Protein AF-A0A842A8U0-F1 (afdb_monomer)

Solvent-accessible surface area (backbone atoms only — not comparable to full-atom values): 8915 Å² total; per-residue (Å²): 132,86,80,82,51,69,47,75,44,81,40,54,53,87,40,50,75,42,86,50,99,62,30,36,36,32,46,46,34,82,83,20,96,57,40,74,26,30,35,75,45,48,46,92,62,44,46,81,38,81,70,51,85,84,78,48,46,29,35,39,37,67,47,54,52,94,80,37,65,49,59,36,38,25,53,43,98,86,63,83,46,78,74,45,76,52,73,40,47,45,66,60,48,43,59,39,43,44,75,55,33,75,56,55,66,51,55,53,48,53,55,49,53,54,50,48,53,54,49,51,58,58,60,69,72,68,68,77,80,76,76,74,97,73,91,80,80,83,89,77,92,86,83,88,83,134

Secondary structure (DSSP, 8-state):
-----EEEEEEEGGGEEEEETTEEEEEPPTTSTTTTEEEEEEGGGEEEEEEETTTEEEEEEEEETTT-EEEEEEE-TTSSSEEEEEEEEHHHHHHHHTTTSTHHHHHHHHHHHHHHHHHHHHHTT-------S-------------

pLDDT: mean 74.88, std 19.35, range [38.25, 96.94]

Mean predicted aligned error: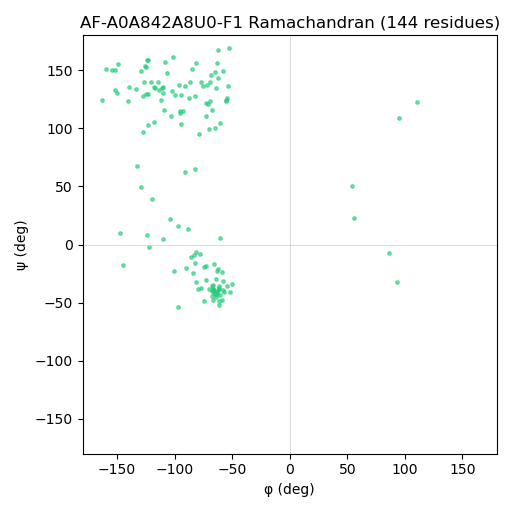 14.0 Å

Organism: NCBI:txid1552123

Nearest PDB structures (foldseek):
  8di0-assembly3_C  TM=2.912E-01  e=2.381E+00  Tannerella forsythia 92A2
  8di0-assembly1_A  TM=2.911E-01  e=3.565E+00  Tannerella forsythia 92A2
  5v26-assembly1_A  TM=3.206E-01  e=4.239E+00  Cupriavidus metallidurans CH34
  7n0v-assembly1_H  TM=2.285E-01  e=1.684E+00  Mus musculus
  8di0-assembly2_B  TM=2.814E-01  e=5.339E+00  Tannerella forsythia 92A2

Sequence (146 aa):
MAFTHWSKLYIPVSLIREERPNSYLIRMPSESYLSGYDFFHPVKLTRRIENFMGELRTIEIAYPDAEWEFKLYKYNAKRTKTVDIIRISSYTFLEEFENKTDLNYYAMKSKQEKIDRLREARNNHHTPQVLSPEANVRIKDDLIDD

Foldseek 3Di:
DDPFDKDKDKAFCVQFPDDDPFWTWGAFFCPFPSHQKTFIDTPVQWDWDCCLPNDTTIIMHMDTQPDDKTWIFHADPVRPDTPDIDIDHPVSSCVRHVVRDCVVVSVVVVVVVVVVVVVVVVVVVPDDPPDDPPPDDDDDDDDDDD

Radius of gyration: 28.3 Å; Cα contacts (8 Å, |Δi|>4): 194; chains: 1; bounding box: 74×45×86 Å

Structure (mmCIF, N/CA/C/O backbone):
data_AF-A0A842A8U0-F1
#
_entry.id   AF-A0A842A8U0-F1
#
loop_
_atom_site.group_PDB
_atom_site.id
_atom_site.type_symbol
_atom_site.label_atom_id
_atom_site.label_alt_id
_atom_site.label_comp_id
_atom_site.label_asym_id
_atom_site.label_entity_id
_atom_site.label_seq_id
_atom_site.pdbx_PDB_ins_code
_atom_site.Cartn_x
_atom_site.Cartn_y
_atom_site.Cartn_z
_atom_site.occupancy
_atom_site.B_iso_or_equiv
_atom_site.auth_seq_id
_atom_site.auth_comp_id
_atom_site.auth_asym_id
_atom_site.auth_atom_id
_atom_site.pdbx_PDB_model_num
ATOM 1 N N . MET A 1 1 ? -9.428 -1.002 -29.574 1.00 44.53 1 MET A N 1
ATOM 2 C CA . MET A 1 1 ? -9.074 -1.828 -28.400 1.00 44.53 1 MET A CA 1
ATOM 3 C C . MET A 1 1 ? -8.181 -0.978 -27.515 1.00 44.53 1 MET A C 1
ATOM 5 O O . MET A 1 1 ? -7.129 -0.569 -27.987 1.00 44.53 1 MET A O 1
ATOM 9 N N . ALA A 1 2 ? -8.629 -0.610 -26.315 1.00 50.59 2 ALA A N 1
ATOM 10 C CA . ALA A 1 2 ? -7.785 0.131 -25.382 1.00 50.59 2 ALA A CA 1
ATOM 11 C C . ALA A 1 2 ? -6.723 -0.830 -24.834 1.00 50.59 2 ALA A C 1
ATOM 13 O O . ALA A 1 2 ? -7.064 -1.883 -24.296 1.00 50.59 2 ALA A O 1
ATOM 14 N N . PHE A 1 3 ? -5.445 -0.509 -25.024 1.00 52.06 3 PHE A N 1
ATOM 15 C CA . PHE A 1 3 ? -4.362 -1.262 -24.404 1.00 52.06 3 PHE A CA 1
ATOM 16 C C . PHE A 1 3 ? -4.429 -1.026 -22.897 1.00 52.06 3 PHE A C 1
ATOM 18 O O . PHE A 1 3 ? -4.264 0.100 -22.435 1.00 52.06 3 PHE A O 1
ATOM 25 N N . THR A 1 4 ? -4.698 -2.078 -22.127 1.00 65.38 4 THR A N 1
ATOM 26 C CA . THR A 1 4 ? -4.622 -2.022 -20.668 1.00 65.38 4 THR A CA 1
ATOM 27 C C . THR A 1 4 ? -3.147 -1.915 -20.290 1.00 65.38 4 THR A C 1
ATOM 29 O O . THR A 1 4 ? -2.416 -2.907 -20.336 1.00 65.38 4 THR A O 1
ATOM 32 N N . HIS A 1 5 ? -2.676 -0.703 -19.991 1.00 80.56 5 HIS A N 1
ATOM 33 C CA . HIS A 1 5 ? -1.344 -0.528 -19.424 1.00 80.56 5 HIS A CA 1
ATOM 34 C C . HIS A 1 5 ? -1.358 -1.028 -17.976 1.00 80.56 5 HIS A C 1
ATOM 36 O O . HIS A 1 5 ? -2.338 -0.828 -17.256 1.00 80.56 5 HIS A O 1
ATOM 42 N N . TRP A 1 6 ? -0.311 -1.753 -17.594 1.00 83.50 6 TRP A N 1
ATOM 43 C CA . TRP A 1 6 ? -0.117 -2.248 -16.238 1.00 83.50 6 TRP A CA 1
ATOM 44 C C . TRP A 1 6 ? 1.035 -1.475 -15.612 1.00 83.50 6 TRP A C 1
ATOM 46 O O . TRP A 1 6 ? 2.178 -1.618 -16.058 1.00 83.50 6 TRP A O 1
ATOM 56 N N . SER A 1 7 ? 0.743 -0.713 -14.566 1.00 83.75 7 SER A N 1
ATOM 57 C CA . SER A 1 7 ? 1.748 -0.072 -13.732 1.00 83.75 7 SER A CA 1
ATOM 58 C C . SER A 1 7 ? 2.311 -1.031 -12.703 1.00 83.75 7 SER A C 1
ATOM 60 O O . SER A 1 7 ? 1.695 -2.024 -12.298 1.00 83.75 7 SER A O 1
ATOM 62 N N . LYS A 1 8 ? 3.525 -0.700 -12.271 1.00 85.38 8 LYS A N 1
ATOM 63 C CA . LYS A 1 8 ? 4.217 -1.362 -11.177 1.00 85.38 8 LYS A CA 1
ATOM 64 C C . LYS A 1 8 ? 4.510 -0.349 -10.100 1.00 85.38 8 LYS A C 1
ATOM 66 O O . LYS A 1 8 ? 4.942 0.753 -10.402 1.00 85.38 8 LYS A O 1
ATOM 71 N N . LEU A 1 9 ? 4.340 -0.782 -8.867 1.00 85.75 9 LEU A N 1
ATOM 72 C CA . LEU A 1 9 ? 4.662 -0.026 -7.680 1.00 85.75 9 LEU A CA 1
ATOM 73 C C . LEU A 1 9 ? 5.638 -0.838 -6.843 1.00 85.75 9 LEU A C 1
ATOM 75 O O . LEU A 1 9 ? 5.397 -2.012 -6.544 1.00 85.75 9 LEU A O 1
ATOM 79 N N . TYR A 1 10 ? 6.726 -0.194 -6.450 1.00 86.12 10 TYR A N 1
ATOM 80 C CA . TYR A 1 10 ? 7.701 -0.752 -5.527 1.00 86.12 10 TYR A CA 1
ATOM 81 C C . TYR A 1 10 ? 7.428 -0.185 -4.146 1.00 86.12 10 TYR A C 1
ATOM 83 O O . TYR A 1 10 ? 7.298 1.021 -3.989 1.00 86.12 10 TYR A O 1
ATOM 91 N N . ILE A 1 11 ? 7.322 -1.050 -3.144 1.00 87.31 11 ILE A N 1
ATOM 92 C CA . ILE A 1 11 ? 6.987 -0.651 -1.778 1.00 87.31 11 ILE A CA 1
ATOM 93 C C . ILE A 1 11 ? 8.068 -1.164 -0.840 1.00 87.31 11 ILE A C 1
ATOM 95 O O . ILE A 1 11 ? 8.366 -2.360 -0.872 1.00 87.31 11 ILE A O 1
ATOM 99 N N . PRO A 1 12 ? 8.647 -0.327 0.034 1.00 87.12 12 PRO A N 1
ATOM 100 C CA . PRO A 1 12 ? 9.623 -0.787 1.002 1.00 87.12 12 PRO A CA 1
ATOM 101 C C . PRO A 1 12 ? 8.920 -1.655 2.043 1.00 87.12 12 PRO A C 1
ATOM 103 O O . PRO A 1 12 ? 7.833 -1.321 2.519 1.00 87.12 12 PRO A O 1
ATOM 106 N N . VAL A 1 13 ? 9.559 -2.749 2.456 1.00 88.38 13 VAL A N 1
ATOM 107 C CA . VAL A 1 13 ? 9.001 -3.641 3.486 1.00 88.38 13 VAL A CA 1
ATOM 108 C C . VAL A 1 13 ? 8.751 -2.900 4.810 1.00 88.38 13 VAL A C 1
ATOM 110 O O . VAL A 1 13 ? 7.860 -3.284 5.557 1.00 88.38 13 VAL A O 1
ATOM 113 N N . SER A 1 14 ? 9.439 -1.783 5.075 1.00 87.56 14 SER A N 1
ATOM 114 C CA . SER A 1 14 ? 9.191 -0.924 6.245 1.00 87.56 14 SER A CA 1
ATOM 115 C C . SER A 1 14 ? 7.797 -0.279 6.277 1.00 87.56 14 SER A C 1
ATOM 117 O O . SER A 1 14 ? 7.318 0.078 7.355 1.00 87.56 14 SER A O 1
ATOM 119 N N . LEU A 1 15 ? 7.124 -0.143 5.129 1.00 91.44 15 LEU A N 1
ATOM 120 C CA . LEU A 1 15 ? 5.735 0.326 5.056 1.00 91.44 15 LEU A CA 1
ATOM 121 C C . LEU A 1 15 ? 4.718 -0.807 5.234 1.00 91.44 15 LEU A C 1
ATOM 123 O O . LEU A 1 15 ? 3.531 -0.535 5.435 1.00 91.44 15 LEU A O 1
ATOM 127 N N . ILE A 1 16 ? 5.155 -2.070 5.210 1.00 93.12 16 ILE A N 1
ATOM 128 C CA . ILE A 1 16 ? 4.298 -3.205 5.542 1.00 93.12 16 ILE A CA 1
ATOM 129 C C . ILE A 1 16 ? 4.073 -3.187 7.049 1.00 93.12 16 ILE A C 1
ATOM 131 O O . ILE A 1 16 ? 4.969 -3.407 7.859 1.00 93.12 16 ILE A O 1
ATOM 135 N N . ARG A 1 17 ? 2.837 -2.889 7.430 1.00 92.06 17 ARG A N 1
ATOM 136 C CA . ARG A 1 17 ? 2.423 -2.806 8.826 1.00 92.06 17 ARG A CA 1
ATOM 137 C C . ARG A 1 17 ? 2.165 -4.187 9.416 1.00 92.06 17 ARG A C 1
ATOM 139 O O . ARG A 1 17 ? 2.435 -4.395 10.593 1.00 92.06 17 ARG A O 1
ATOM 146 N N . GLU A 1 18 ? 1.590 -5.083 8.622 1.00 93.75 18 GLU A N 1
ATOM 147 C CA . GLU A 1 18 ? 1.231 -6.437 9.037 1.00 93.75 18 GLU A CA 1
ATOM 148 C C . GLU A 1 18 ? 1.306 -7.377 7.829 1.00 93.75 18 GLU A C 1
ATOM 150 O O . GLU A 1 18 ? 0.738 -7.093 6.769 1.00 93.75 18 GLU A O 1
ATOM 155 N N . GLU A 1 19 ? 1.985 -8.508 7.997 1.00 93.81 19 GLU A N 1
ATOM 156 C CA . GLU A 1 19 ? 1.951 -9.612 7.043 1.00 93.81 19 GLU A CA 1
ATOM 157 C C . GLU A 1 19 ? 0.898 -10.619 7.504 1.00 93.81 19 GLU A C 1
ATOM 159 O O . GLU A 1 19 ? 1.027 -11.232 8.563 1.00 93.81 19 GLU A O 1
ATOM 164 N N . ARG A 1 20 ? -0.167 -10.782 6.721 1.00 92.88 20 ARG A N 1
ATOM 165 C CA . ARG A 1 20 ? -1.201 -11.796 6.963 1.00 92.88 20 ARG A CA 1
ATOM 166 C C . ARG A 1 20 ? -0.985 -12.977 6.025 1.00 92.88 20 ARG A C 1
ATOM 168 O O . ARG A 1 20 ? -0.395 -12.788 4.962 1.00 92.88 20 ARG A O 1
ATOM 175 N N . PRO A 1 21 ? -1.558 -14.159 6.324 1.00 93.50 21 PRO A N 1
ATOM 176 C CA . PRO A 1 21 ? -1.371 -15.349 5.492 1.00 93.50 21 PRO A CA 1
ATOM 177 C C . PRO A 1 21 ? -1.637 -15.131 3.993 1.00 93.50 21 PRO A C 1
ATOM 179 O O . PRO A 1 21 ? -0.950 -15.706 3.160 1.00 93.50 21 PRO A O 1
ATOM 182 N N . ASN A 1 22 ? -2.601 -14.267 3.645 1.00 94.38 22 ASN A N 1
ATOM 183 C CA . ASN A 1 22 ? -3.025 -14.042 2.258 1.00 94.38 22 ASN A CA 1
ATOM 184 C C . ASN A 1 22 ? -2.895 -12.588 1.776 1.00 94.38 22 ASN A C 1
ATOM 186 O O . ASN A 1 22 ? -3.207 -12.301 0.617 1.00 94.38 22 ASN A O 1
ATOM 190 N N . SER A 1 23 ? -2.464 -11.656 2.627 1.00 95.00 23 SER A N 1
ATOM 191 C CA . SER A 1 23 ? -2.424 -10.229 2.283 1.00 95.00 23 SER A CA 1
ATOM 192 C C . SER A 1 23 ? -1.384 -9.457 3.084 1.00 95.00 23 SER A C 1
ATOM 194 O O . SER A 1 23 ? -1.181 -9.733 4.262 1.00 95.00 23 SER A O 1
ATOM 196 N N . TYR A 1 24 ? -0.836 -8.407 2.492 1.00 95.06 24 TYR A N 1
ATOM 197 C CA . TYR A 1 24 ? -0.123 -7.364 3.212 1.00 95.06 24 TYR A CA 1
ATOM 198 C C . TYR A 1 24 ? -1.086 -6.248 3.598 1.00 95.06 24 TYR A C 1
ATOM 200 O O . TYR A 1 24 ? -1.912 -5.832 2.785 1.00 95.06 24 TYR A O 1
ATOM 208 N N . LEU A 1 25 ? -0.969 -5.764 4.833 1.00 95.38 25 LEU A N 1
ATOM 209 C CA . LEU A 1 25 ? -1.515 -4.476 5.236 1.00 95.38 25 LEU A CA 1
ATOM 210 C C . LEU A 1 25 ? -0.397 -3.445 5.120 1.00 95.38 25 LEU A C 1
ATOM 212 O O . LEU A 1 25 ? 0.593 -3.508 5.852 1.00 95.38 25 LEU A O 1
ATOM 216 N N . ILE A 1 26 ? -0.551 -2.512 4.194 1.00 95.19 26 ILE A N 1
ATOM 217 C CA . ILE A 1 26 ? 0.491 -1.566 3.813 1.00 95.19 26 ILE A CA 1
ATOM 218 C C . ILE A 1 26 ? 0.047 -0.171 4.220 1.00 95.19 26 ILE A C 1
ATOM 220 O O . ILE A 1 26 ? -1.088 0.229 3.971 1.00 95.19 26 ILE A O 1
ATOM 224 N N . ARG A 1 27 ? 0.946 0.565 4.865 1.00 95.12 27 ARG A N 1
ATOM 225 C CA . ARG A 1 27 ? 0.697 1.921 5.345 1.00 95.12 27 ARG A CA 1
ATOM 226 C C . ARG A 1 27 ? 0.984 2.944 4.253 1.00 95.12 27 ARG A C 1
ATOM 228 O O . ARG A 1 27 ? 2.003 2.834 3.575 1.00 95.12 27 ARG A O 1
ATOM 235 N N . MET A 1 28 ? 0.146 3.973 4.153 1.00 94.31 28 MET A N 1
ATOM 236 C CA . MET A 1 28 ? 0.478 5.165 3.369 1.00 94.31 28 MET A CA 1
ATOM 237 C C . MET A 1 28 ? 1.684 5.912 3.978 1.00 94.31 28 MET A C 1
ATOM 239 O O . MET A 1 28 ? 1.850 5.896 5.204 1.00 94.31 28 MET A O 1
ATOM 243 N N . PRO A 1 29 ? 2.524 6.583 3.171 1.00 91.38 29 PRO A N 1
ATOM 244 C CA . PRO A 1 29 ? 3.670 7.337 3.679 1.00 91.38 29 PRO A CA 1
ATOM 245 C C . PRO A 1 29 ? 3.254 8.415 4.686 1.00 91.38 29 PRO A C 1
ATOM 247 O O . PRO A 1 29 ? 2.167 8.984 4.594 1.00 91.38 29 PRO A O 1
ATOM 250 N N . SER A 1 30 ? 4.118 8.723 5.655 1.00 89.31 30 SER A N 1
ATOM 251 C CA . SER A 1 30 ? 3.809 9.699 6.714 1.00 89.31 30 SER A CA 1
ATOM 252 C C . SER A 1 30 ? 3.596 11.118 6.195 1.00 89.31 30 SER A C 1
ATOM 254 O O . SER A 1 30 ? 2.832 11.867 6.797 1.00 89.31 30 SER A O 1
ATOM 256 N N . GLU A 1 31 ? 4.253 11.465 5.090 1.00 87.88 31 GLU A N 1
ATOM 257 C CA . GLU A 1 31 ? 4.163 12.769 4.422 1.00 87.88 31 GLU A CA 1
ATOM 258 C C . GLU A 1 31 ? 2.942 12.871 3.492 1.00 87.88 31 GLU A C 1
ATOM 260 O O . GLU A 1 31 ? 2.616 13.940 2.965 1.00 87.88 31 GLU A O 1
ATOM 265 N N . SER A 1 32 ? 2.247 11.753 3.262 1.00 91.25 32 SER A N 1
ATOM 266 C CA . SER A 1 32 ? 1.016 11.739 2.481 1.00 91.25 32 SER A CA 1
ATOM 267 C C . SER A 1 32 ? -0.113 12.453 3.223 1.00 91.25 32 SER A C 1
ATOM 269 O O . SER A 1 32 ? -0.243 12.324 4.441 1.00 91.25 32 SER A O 1
ATOM 271 N N . TYR A 1 33 ? -1.007 13.140 2.501 1.00 91.88 33 TYR A N 1
ATOM 272 C CA . TYR A 1 33 ? -2.253 13.621 3.120 1.00 91.88 33 TYR A CA 1
ATOM 273 C C . TYR A 1 33 ? -3.164 12.451 3.539 1.00 91.88 33 TYR A C 1
ATOM 275 O O . TYR A 1 33 ? -4.057 12.607 4.371 1.00 91.88 33 TYR A O 1
ATOM 283 N N . LEU A 1 34 ? -2.902 11.258 2.997 1.00 93.81 34 LEU A N 1
ATOM 284 C CA . LEU A 1 34 ? -3.508 9.982 3.364 1.00 93.81 34 LEU A CA 1
ATOM 285 C C . LEU A 1 34 ? -2.753 9.285 4.505 1.00 93.81 34 LEU A C 1
ATOM 287 O O . LEU A 1 34 ? -2.980 8.105 4.777 1.00 93.81 34 LEU A O 1
ATOM 291 N N . SER A 1 35 ? -1.861 9.991 5.202 1.00 92.88 35 SER A N 1
ATOM 292 C CA . SER A 1 35 ? -1.174 9.464 6.377 1.00 92.88 35 SER A CA 1
ATOM 293 C C . SER A 1 35 ? -2.172 8.940 7.417 1.00 92.88 35 SER A C 1
ATOM 295 O O . SER A 1 35 ? -3.220 9.527 7.707 1.00 92.88 35 SER A O 1
ATOM 297 N N . GLY A 1 36 ? -1.855 7.769 7.967 1.00 93.00 36 GLY A N 1
ATOM 298 C CA . GLY A 1 36 ? -2.720 7.047 8.900 1.00 93.00 36 GLY A CA 1
ATOM 299 C C . GLY A 1 36 ? -3.755 6.129 8.245 1.00 93.00 36 GLY A C 1
ATOM 300 O O . GLY A 1 36 ? -4.381 5.353 8.971 1.00 93.00 36 GLY A O 1
ATOM 301 N N . TYR A 1 37 ? -3.902 6.160 6.918 1.00 96.50 37 TYR A N 1
ATOM 302 C CA . TYR A 1 37 ? -4.604 5.115 6.180 1.00 96.50 37 TYR A CA 1
ATOM 303 C C . TYR A 1 37 ? -3.676 3.944 5.855 1.00 96.50 37 TYR A C 1
ATOM 305 O O . TYR A 1 37 ? -2.467 4.102 5.667 1.00 96.50 37 TYR A O 1
ATOM 313 N N . ASP A 1 38 ? -4.279 2.765 5.760 1.00 95.69 38 ASP A N 1
ATOM 314 C CA . ASP A 1 38 ? -3.641 1.544 5.297 1.00 95.69 38 ASP A CA 1
ATOM 315 C C . ASP A 1 38 ? -4.452 0.950 4.129 1.00 95.69 38 ASP A C 1
ATOM 317 O O . ASP A 1 38 ? -5.671 1.118 4.061 1.00 95.69 38 ASP A O 1
ATOM 321 N N . PHE A 1 39 ? -3.813 0.206 3.232 1.00 95.31 39 PHE A N 1
ATOM 322 C CA . PHE A 1 39 ? -4.496 -0.566 2.194 1.00 95.31 39 PHE A CA 1
ATOM 323 C C . PHE A 1 39 ? -4.071 -2.032 2.232 1.00 95.31 39 PHE A C 1
ATOM 325 O O . PHE A 1 39 ? -2.983 -2.380 2.696 1.00 95.31 39 PHE A O 1
ATOM 332 N N . PHE A 1 40 ? -4.961 -2.905 1.764 1.00 94.69 40 PHE A N 1
ATOM 333 C CA . PHE A 1 40 ? -4.676 -4.329 1.647 1.00 94.69 40 PHE A CA 1
ATOM 334 C C . PHE A 1 40 ? -4.234 -4.669 0.237 1.00 94.69 40 PHE A C 1
ATOM 336 O O . PHE A 1 40 ? -4.886 -4.260 -0.723 1.00 94.69 40 PHE A O 1
ATOM 343 N N . HIS A 1 41 ? -3.207 -5.509 0.127 1.00 93.62 41 HIS A N 1
ATOM 344 C CA . HIS A 1 41 ? -2.843 -6.118 -1.146 1.00 93.62 41 HIS A CA 1
ATOM 345 C C . HIS A 1 41 ? -2.582 -7.623 -1.008 1.00 93.62 41 HIS A C 1
ATOM 347 O O . HIS A 1 41 ? -1.900 -8.031 -0.065 1.00 93.62 41 HIS A O 1
ATOM 353 N N . PRO A 1 42 ? -3.114 -8.485 -1.894 1.00 93.81 42 PRO A N 1
ATOM 354 C CA . PRO A 1 42 ? -2.913 -9.928 -1.793 1.00 93.81 42 PRO A CA 1
ATOM 355 C C . PRO A 1 42 ? -1.447 -10.349 -1.958 1.00 93.81 42 PRO A C 1
ATOM 357 O O . PRO A 1 42 ? -0.789 -9.974 -2.929 1.00 93.81 42 PRO A O 1
ATOM 360 N N . VAL A 1 43 ? -0.966 -11.240 -1.082 1.00 92.69 43 VAL A N 1
ATOM 361 C CA . VAL A 1 43 ? 0.410 -11.783 -1.146 1.00 92.69 43 VAL A CA 1
ATOM 362 C C . VAL A 1 43 ? 0.664 -12.469 -2.491 1.00 92.69 43 VAL A C 1
ATOM 364 O O . VAL A 1 43 ? 1.712 -12.276 -3.095 1.00 92.69 43 VAL A O 1
ATOM 367 N N . LYS A 1 44 ? -0.331 -13.196 -3.016 1.00 90.50 44 LYS A N 1
ATOM 368 C CA . LYS A 1 44 ? -0.252 -13.886 -4.316 1.00 90.50 44 LYS A CA 1
ATOM 369 C C . LYS A 1 44 ? -0.053 -12.954 -5.521 1.00 90.50 44 LYS A C 1
ATOM 371 O O . LYS A 1 44 ? 0.366 -13.416 -6.574 1.00 90.50 44 LYS A O 1
ATOM 376 N N . LEU A 1 45 ? -0.398 -11.670 -5.384 1.00 89.88 45 LEU A N 1
ATOM 377 C CA . LEU A 1 45 ? -0.233 -10.638 -6.417 1.00 89.88 45 LEU A CA 1
ATOM 378 C C . LEU A 1 45 ? 0.962 -9.728 -6.115 1.00 89.88 45 LEU A C 1
ATOM 380 O O . LEU A 1 45 ? 1.007 -8.580 -6.553 1.00 89.88 45 LEU A O 1
ATOM 384 N N . THR A 1 46 ? 1.897 -10.226 -5.313 1.00 90.56 46 THR A N 1
ATOM 385 C CA . THR A 1 46 ? 3.072 -9.496 -4.866 1.00 90.56 46 THR A CA 1
ATOM 386 C C . THR A 1 46 ? 4.317 -10.303 -5.190 1.00 90.56 46 THR A C 1
ATOM 388 O O . THR A 1 46 ? 4.348 -11.516 -4.984 1.00 90.56 46 THR A O 1
ATOM 391 N N . ARG A 1 47 ? 5.376 -9.636 -5.639 1.00 89.25 47 ARG A N 1
ATOM 392 C CA . ARG A 1 47 ? 6.704 -10.244 -5.764 1.00 89.25 47 ARG A CA 1
ATOM 393 C C . ARG A 1 47 ? 7.639 -9.619 -4.739 1.00 89.25 47 ARG A C 1
ATOM 395 O O . ARG A 1 47 ? 7.800 -8.404 -4.727 1.00 89.25 47 ARG A O 1
ATOM 402 N N . ARG A 1 48 ? 8.273 -10.433 -3.891 1.00 85.50 48 ARG A N 1
ATOM 403 C CA . ARG A 1 48 ? 9.365 -9.953 -3.030 1.00 85.50 48 ARG A CA 1
ATOM 404 C C . ARG A 1 48 ? 10.623 -9.760 -3.863 1.00 85.50 48 ARG A C 1
ATOM 406 O O . ARG A 1 48 ? 10.956 -10.608 -4.689 1.00 85.50 48 ARG A O 1
ATOM 413 N N . ILE A 1 49 ? 11.308 -8.651 -3.632 1.00 81.25 49 ILE A N 1
ATOM 414 C CA . ILE A 1 49 ? 12.578 -8.326 -4.266 1.00 81.25 49 ILE A CA 1
ATOM 415 C C . ILE A 1 49 ? 13.577 -8.104 -3.133 1.00 81.25 49 ILE A C 1
ATOM 417 O O . ILE A 1 49 ? 13.551 -7.091 -2.438 1.00 81.25 49 ILE A O 1
ATOM 421 N N . GLU A 1 50 ? 14.422 -9.109 -2.909 1.00 68.50 50 GLU A N 1
ATOM 422 C CA . GLU A 1 50 ? 15.365 -9.128 -1.782 1.00 68.50 50 GLU A CA 1
ATOM 423 C C . GLU A 1 50 ? 16.648 -8.340 -2.064 1.00 68.50 50 GLU A C 1
ATOM 425 O O . GLU A 1 50 ? 17.340 -7.956 -1.130 1.00 68.50 50 GLU A O 1
ATOM 430 N N . ASN A 1 51 ? 16.921 -8.030 -3.334 1.00 62.78 51 ASN A N 1
ATOM 431 C CA . ASN A 1 51 ? 18.145 -7.365 -3.780 1.00 62.78 51 ASN A CA 1
ATOM 432 C C . ASN A 1 51 ? 17.844 -6.147 -4.661 1.00 62.78 51 ASN A C 1
ATOM 434 O O . ASN A 1 51 ? 18.399 -6.009 -5.754 1.00 62.78 51 ASN A O 1
ATOM 438 N N . PHE A 1 52 ? 16.954 -5.255 -4.218 1.00 56.41 52 PHE A N 1
ATOM 439 C CA . PHE A 1 52 ? 16.854 -3.950 -4.864 1.00 56.41 52 PHE A CA 1
ATOM 440 C C . PHE A 1 52 ? 17.993 -3.057 -4.350 1.00 56.41 52 PHE A C 1
ATOM 442 O O . PHE A 1 52 ? 17.904 -2.461 -3.283 1.00 56.41 52 PHE A O 1
ATOM 449 N N . MET A 1 53 ? 19.097 -3.028 -5.105 1.00 54.72 53 MET A N 1
ATOM 450 C CA . MET A 1 53 ? 20.251 -2.142 -4.886 1.00 54.72 53 MET A CA 1
ATOM 451 C C . MET A 1 53 ? 20.864 -2.196 -3.472 1.00 54.72 53 MET A C 1
ATOM 453 O O . MET A 1 53 ? 21.110 -1.171 -2.846 1.00 54.72 53 MET A O 1
ATOM 457 N N . GLY A 1 54 ? 21.152 -3.409 -2.990 1.00 50.81 54 GLY A N 1
ATOM 458 C CA . GLY A 1 54 ? 22.099 -3.656 -1.895 1.00 50.81 54 GLY A CA 1
ATOM 459 C C . GLY A 1 54 ? 21.518 -3.734 -0.483 1.00 50.81 54 GLY A C 1
ATOM 460 O O . GLY A 1 54 ? 22.047 -4.505 0.308 1.00 50.81 54 GLY A O 1
ATOM 461 N N . GLU A 1 55 ? 20.444 -3.006 -0.154 1.00 54.69 55 GLU A N 1
ATOM 462 C CA . GLU A 1 55 ? 20.017 -2.893 1.261 1.00 54.69 55 GLU A CA 1
ATOM 463 C C . GLU A 1 55 ? 18.496 -2.818 1.496 1.00 54.69 55 GLU A C 1
ATOM 465 O O . GLU A 1 55 ? 18.024 -3.098 2.600 1.00 54.69 55 GLU A O 1
ATOM 470 N N . LEU A 1 56 ? 17.689 -2.494 0.479 1.00 62.22 56 LEU A N 1
ATOM 471 C CA . LEU A 1 56 ? 16.251 -2.273 0.650 1.00 62.22 56 LEU A CA 1
ATOM 472 C C . LEU A 1 56 ? 15.434 -3.470 0.161 1.00 62.22 56 LEU A C 1
ATOM 474 O O . LEU A 1 56 ? 15.298 -3.723 -1.036 1.00 62.22 56 LEU A O 1
ATOM 478 N N . ARG A 1 57 ? 14.825 -4.186 1.112 1.00 77.06 57 ARG A N 1
ATOM 479 C CA . ARG A 1 57 ? 13.797 -5.187 0.811 1.00 77.06 57 ARG A CA 1
ATOM 480 C C . ARG A 1 57 ? 12.539 -4.465 0.348 1.00 77.06 57 ARG A C 1
ATOM 482 O O . ARG A 1 57 ? 11.964 -3.676 1.105 1.00 77.06 57 ARG A O 1
ATOM 489 N N . THR A 1 58 ? 12.097 -4.761 -0.868 1.00 85.62 58 THR A N 1
ATOM 490 C CA . THR A 1 58 ? 10.864 -4.205 -1.429 1.00 85.62 58 THR A CA 1
ATOM 491 C C . THR A 1 58 ? 9.898 -5.305 -1.843 1.00 85.62 58 THR A C 1
ATOM 493 O O . THR A 1 58 ? 10.267 -6.466 -2.057 1.00 85.62 58 THR A O 1
ATOM 496 N N . ILE A 1 59 ? 8.627 -4.935 -1.937 1.00 88.25 59 ILE A N 1
ATOM 497 C CA . ILE A 1 59 ? 7.610 -5.712 -2.623 1.00 88.25 59 ILE A CA 1
ATOM 498 C C . ILE A 1 59 ? 7.183 -4.975 -3.895 1.00 88.25 59 ILE A C 1
ATOM 500 O O . ILE A 1 59 ? 6.971 -3.767 -3.873 1.00 88.25 59 ILE A O 1
ATOM 504 N N . GLU A 1 60 ? 7.081 -5.698 -5.006 1.00 89.12 60 GLU A N 1
ATOM 505 C CA . GLU A 1 60 ? 6.516 -5.207 -6.265 1.00 89.12 60 GLU A CA 1
ATOM 506 C C . GLU A 1 60 ? 5.037 -5.598 -6.329 1.00 89.12 60 GLU A C 1
ATOM 508 O O . GLU A 1 60 ? 4.687 -6.771 -6.152 1.00 89.12 60 GLU A O 1
ATOM 513 N N . ILE A 1 61 ? 4.188 -4.613 -6.612 1.00 89.69 61 ILE A N 1
ATOM 514 C CA . ILE A 1 61 ? 2.762 -4.767 -6.894 1.00 89.69 61 ILE A CA 1
ATOM 515 C C . ILE A 1 61 ? 2.511 -4.308 -8.327 1.00 89.69 61 ILE A C 1
ATOM 517 O O . ILE A 1 61 ? 2.997 -3.254 -8.721 1.00 89.69 61 ILE A O 1
ATOM 521 N N . ALA A 1 62 ? 1.736 -5.074 -9.095 1.00 87.19 62 ALA A N 1
ATOM 522 C CA . ALA A 1 6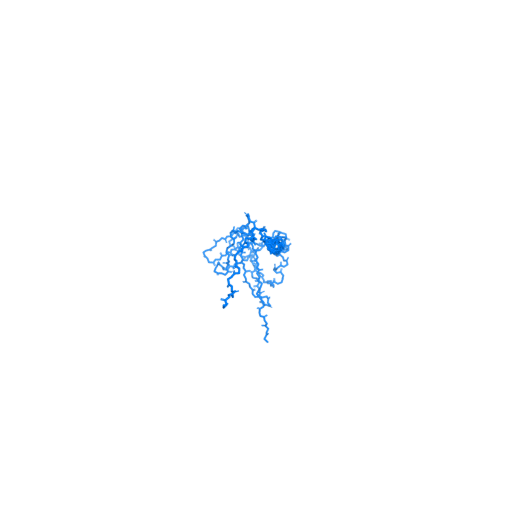2 ? 1.285 -4.676 -10.425 1.00 87.19 62 ALA A CA 1
ATOM 523 C C . ALA A 1 62 ? -0.238 -4.503 -10.451 1.00 87.19 62 ALA A C 1
ATOM 525 O O . ALA A 1 62 ? -0.960 -5.307 -9.854 1.00 87.19 62 ALA A O 1
ATOM 526 N N . TYR A 1 63 ? -0.719 -3.474 -11.145 1.00 86.25 63 TYR A N 1
ATOM 527 C CA . TYR A 1 63 ? -2.145 -3.164 -11.279 1.00 86.25 63 TYR A CA 1
ATOM 528 C C . TYR A 1 63 ? -2.437 -2.495 -12.634 1.00 86.25 63 TYR A C 1
ATOM 530 O O . TYR A 1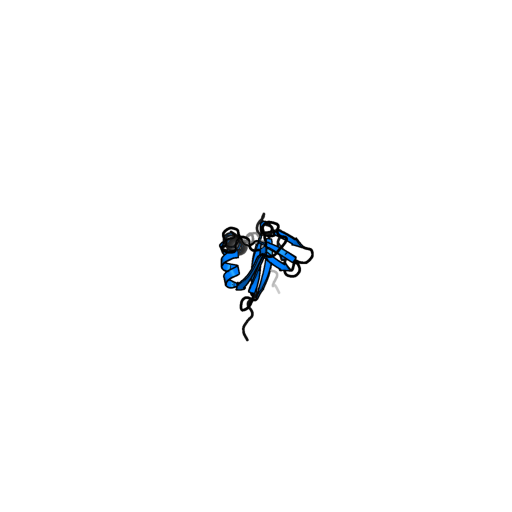 63 ? -1.529 -1.927 -13.238 1.00 86.25 63 TYR A O 1
ATOM 538 N N . PRO A 1 64 ? -3.675 -2.584 -13.148 1.00 86.12 64 PRO A N 1
ATOM 539 C CA . PRO A 1 64 ? -4.060 -1.933 -14.398 1.00 86.12 64 PRO A CA 1
ATOM 540 C C . PRO A 1 64 ? -4.282 -0.424 -14.204 1.00 86.12 64 PRO A C 1
ATOM 542 O O . PRO A 1 64 ? -4.892 -0.007 -13.227 1.00 86.12 64 PRO A O 1
ATOM 545 N N . ASP A 1 65 ? -3.846 0.404 -15.148 1.00 77.94 65 ASP A N 1
ATOM 546 C CA . ASP A 1 65 ? -3.808 1.861 -14.948 1.00 77.94 65 ASP A CA 1
ATOM 547 C C . ASP A 1 65 ? -5.173 2.534 -15.017 1.00 77.94 65 ASP A C 1
ATOM 549 O O . ASP A 1 65 ? -5.510 3.346 -14.157 1.00 77.94 65 ASP A O 1
ATOM 553 N N . ALA A 1 66 ? -5.943 2.212 -16.058 1.00 70.38 66 ALA A N 1
ATOM 554 C CA . ALA A 1 66 ? -7.030 3.071 -16.521 1.00 70.38 66 ALA A CA 1
ATOM 555 C C . ALA A 1 66 ? -8.269 3.087 -15.607 1.00 70.38 66 ALA A C 1
ATOM 557 O O . ALA A 1 66 ? -9.079 4.001 -15.717 1.00 70.38 66 ALA A O 1
ATOM 558 N N . GLU A 1 67 ? -8.433 2.099 -14.721 1.00 74.81 67 GLU A N 1
ATOM 559 C CA . GLU A 1 67 ? -9.678 1.910 -13.952 1.00 74.81 67 GLU A CA 1
ATOM 560 C C . GLU A 1 67 ? -9.455 1.338 -12.544 1.00 74.81 67 GLU A C 1
ATOM 562 O O . GLU A 1 67 ? -10.400 0.924 -11.870 1.00 74.81 67 GLU A O 1
ATOM 567 N N . TRP A 1 68 ? -8.207 1.266 -12.079 1.00 87.25 68 TRP A N 1
ATOM 568 C CA . TRP A 1 68 ? -7.938 0.697 -10.765 1.00 87.25 68 TRP A CA 1
ATOM 569 C C . TRP A 1 68 ? -8.168 1.713 -9.649 1.00 87.25 68 TRP A C 1
ATOM 571 O O . TRP A 1 68 ? -7.600 2.806 -9.646 1.00 87.25 68 TRP A O 1
ATOM 581 N N . GLU A 1 69 ? -8.964 1.312 -8.661 1.00 91.88 69 GLU A N 1
ATOM 582 C CA . GLU A 1 69 ? -9.173 2.064 -7.430 1.00 91.88 69 GLU A CA 1
ATOM 583 C C . GLU A 1 69 ? -8.531 1.344 -6.248 1.00 91.88 69 GLU A C 1
ATOM 585 O O . GLU A 1 69 ? -8.782 0.164 -5.983 1.00 91.88 69 GLU A O 1
ATOM 590 N N . PHE A 1 70 ? -7.758 2.089 -5.467 1.00 91.94 70 PHE A N 1
ATOM 591 C CA . PHE A 1 70 ? -7.249 1.608 -4.196 1.00 91.94 70 PHE A CA 1
ATOM 592 C C . PHE A 1 70 ? -8.260 1.900 -3.096 1.00 91.94 70 PHE A C 1
ATOM 594 O O . PHE A 1 70 ? -8.679 3.038 -2.887 1.00 91.94 70 PHE A O 1
ATOM 601 N N . LYS A 1 71 ? -8.640 0.853 -2.362 1.00 96.50 71 LYS A N 1
ATOM 602 C CA . LYS A 1 71 ? -9.492 0.968 -1.180 1.00 96.50 71 LYS A CA 1
ATOM 603 C C . LYS A 1 71 ? -8.627 1.095 0.069 1.00 96.50 71 LYS A C 1
ATOM 605 O O . LYS A 1 71 ? -7.912 0.157 0.430 1.00 96.50 71 LYS A O 1
ATOM 610 N N . LEU A 1 72 ? -8.722 2.244 0.725 1.00 96.69 72 LEU A N 1
ATOM 611 C CA . LEU A 1 72 ? -7.948 2.594 1.909 1.00 96.69 72 LEU A CA 1
ATOM 612 C C . LEU A 1 72 ? -8.835 2.543 3.152 1.00 96.69 72 LEU A C 1
ATOM 614 O O . LEU A 1 72 ? -10.025 2.851 3.106 1.00 96.69 72 LEU A O 1
ATOM 618 N N . TYR A 1 73 ? -8.232 2.170 4.272 1.00 96.44 73 TYR A N 1
ATOM 619 C CA . TYR A 1 73 ? -8.889 1.964 5.553 1.00 96.44 73 TYR A CA 1
ATOM 620 C C . TYR A 1 73 ? -8.171 2.775 6.622 1.00 96.44 73 TYR A C 1
ATOM 622 O O . TYR A 1 73 ? -6.961 2.639 6.810 1.00 96.44 73 TYR A O 1
ATOM 630 N N . LYS A 1 74 ? -8.924 3.575 7.372 1.00 95.50 74 LYS A N 1
ATOM 631 C CA . LYS A 1 74 ? -8.444 4.201 8.601 1.00 95.50 74 LYS A CA 1
ATOM 632 C C . LYS A 1 74 ? -9.004 3.434 9.778 1.00 95.50 74 LYS A C 1
ATOM 634 O O . LYS A 1 74 ? -10.201 3.159 9.840 1.00 95.50 74 LYS A O 1
ATOM 639 N N . TYR A 1 75 ? -8.150 3.104 10.733 1.00 92.12 75 TYR A N 1
ATOM 640 C CA . TYR A 1 75 ? -8.559 2.423 11.956 1.00 92.12 75 TYR A CA 1
ATOM 641 C C . TYR A 1 75 ? -8.495 3.368 13.154 1.00 92.12 75 TYR A C 1
ATOM 643 O O . TYR A 1 75 ? -7.767 4.360 13.142 1.00 92.12 75 TYR A O 1
ATOM 651 N N . ASN A 1 76 ? -9.252 3.055 14.205 1.00 90.94 76 ASN A N 1
ATOM 652 C CA . ASN A 1 76 ? -9.100 3.735 15.490 1.00 90.94 76 ASN A CA 1
ATOM 653 C C . ASN A 1 76 ? -7.691 3.502 16.074 1.00 90.94 76 ASN A C 1
ATOM 655 O O . ASN A 1 76 ? -6.958 2.614 15.641 1.00 90.94 76 ASN A O 1
ATOM 659 N N . ALA A 1 77 ? -7.322 4.260 17.111 1.00 86.25 77 ALA A N 1
ATOM 660 C CA . ALA A 1 77 ? -6.002 4.146 17.744 1.00 86.25 77 ALA A CA 1
ATOM 661 C C . ALA A 1 77 ? -5.664 2.708 18.198 1.00 86.25 77 ALA A C 1
ATOM 663 O O . ALA A 1 77 ? -4.524 2.270 18.072 1.00 86.25 77 ALA A O 1
ATOM 664 N N . LYS A 1 78 ? -6.672 1.954 18.666 1.00 87.94 78 LYS A N 1
ATOM 665 C CA . LYS A 1 78 ? -6.543 0.546 19.091 1.00 87.94 78 LYS A CA 1
ATOM 666 C C . LYS A 1 78 ? -6.562 -0.467 17.936 1.00 87.94 78 LYS A C 1
ATOM 668 O O . LYS A 1 78 ? -6.373 -1.652 18.174 1.00 87.94 78 LYS A O 1
ATOM 673 N N . ARG A 1 79 ? -6.813 -0.019 16.705 1.00 79.94 79 ARG A N 1
ATOM 674 C CA . ARG A 1 79 ? -6.910 -0.813 15.468 1.00 79.94 79 ARG A CA 1
ATOM 675 C C . ARG A 1 79 ? -7.927 -1.955 15.471 1.00 79.94 79 ARG A C 1
ATOM 677 O O . ARG A 1 79 ? -7.829 -2.880 14.675 1.00 79.94 79 ARG A O 1
ATOM 684 N N . THR A 1 80 ? -8.932 -1.877 16.331 1.00 85.06 80 THR A N 1
ATOM 685 C CA . THR A 1 80 ? -9.986 -2.895 16.434 1.00 85.06 80 THR A CA 1
ATOM 686 C C . THR A 1 80 ? -11.171 -2.615 15.521 1.00 85.06 80 THR A C 1
ATOM 688 O O . THR A 1 80 ? -11.945 -3.519 15.222 1.00 85.06 80 THR A O 1
ATOM 691 N N . LYS A 1 81 ? -11.337 -1.362 15.084 1.00 85.31 81 LYS A N 1
ATOM 692 C CA . LYS A 1 81 ? -12.468 -0.937 14.260 1.00 85.31 81 LYS A CA 1
ATOM 693 C C . LYS A 1 81 ? -12.005 0.022 13.174 1.00 85.31 81 LYS A C 1
ATOM 695 O O . LYS A 1 81 ? -11.243 0.953 13.446 1.00 85.31 81 LYS A O 1
ATOM 700 N N . THR A 1 82 ? -12.501 -0.196 11.963 1.00 92.25 82 THR A N 1
ATOM 701 C CA . THR A 1 82 ? -12.386 0.757 10.861 1.00 92.25 82 THR A CA 1
ATOM 702 C C . THR A 1 82 ? -13.256 1.976 11.159 1.00 92.25 82 THR A C 1
ATOM 704 O O . THR A 1 82 ? -14.449 1.838 11.427 1.00 92.25 82 THR A O 1
ATOM 707 N N . VAL A 1 83 ? -12.642 3.155 11.165 1.00 94.94 83 VAL A N 1
ATOM 708 C CA . VAL A 1 83 ? -13.307 4.443 11.412 1.00 94.94 83 VAL A CA 1
ATOM 709 C C . VAL A 1 83 ? -13.592 5.204 10.126 1.00 94.94 83 VAL A C 1
ATOM 711 O O . VAL A 1 83 ? -14.494 6.029 10.129 1.00 94.94 83 VAL A O 1
ATOM 714 N N . ASP A 1 84 ? -12.856 4.917 9.050 1.00 96.12 84 ASP A N 1
ATOM 715 C CA . ASP A 1 84 ? -13.088 5.513 7.736 1.00 96.12 84 ASP A CA 1
ATOM 716 C C . ASP A 1 84 ? -12.640 4.571 6.611 1.00 96.12 84 ASP A C 1
ATOM 718 O O . ASP A 1 84 ? -11.723 3.759 6.796 1.00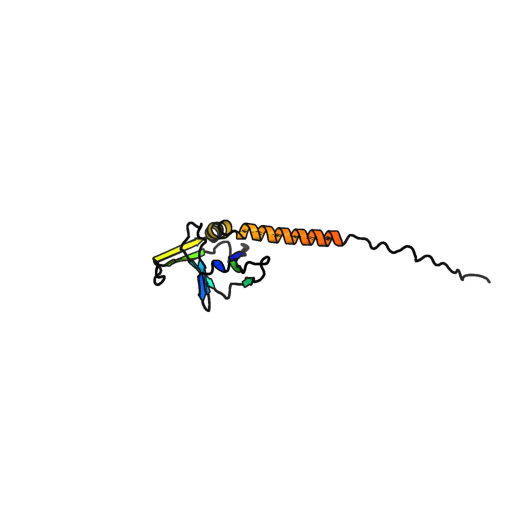 96.12 84 ASP A O 1
ATOM 722 N N . ILE A 1 85 ? -13.296 4.671 5.457 1.00 96.81 85 ILE A N 1
ATOM 723 C CA . ILE A 1 85 ? -12.979 3.926 4.239 1.00 96.81 85 ILE A CA 1
ATOM 724 C C . ILE A 1 85 ? -13.149 4.856 3.049 1.00 96.81 85 ILE A C 1
ATOM 726 O O . ILE A 1 85 ? -14.249 5.335 2.784 1.00 96.81 85 ILE A O 1
ATOM 730 N N . ILE A 1 86 ? -12.087 5.003 2.266 1.00 96.94 86 ILE A N 1
ATOM 731 C CA . ILE A 1 86 ? -12.112 5.784 1.031 1.00 96.94 86 ILE A CA 1
ATOM 732 C C . ILE A 1 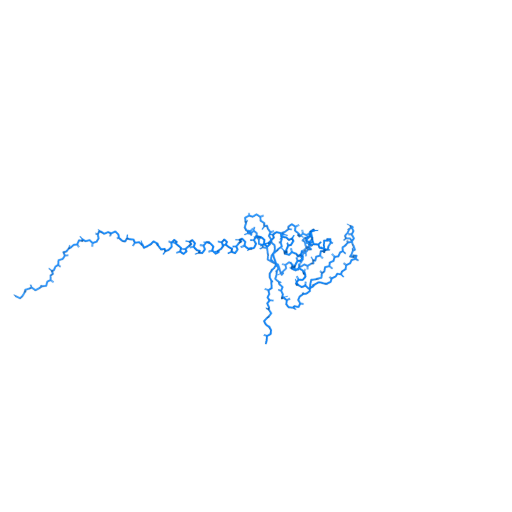86 ? -11.654 4.930 -0.148 1.00 96.94 86 ILE A C 1
ATOM 734 O O . ILE A 1 86 ? -10.975 3.911 0.019 1.00 96.94 86 ILE A O 1
ATOM 738 N N . ARG A 1 87 ? -12.030 5.356 -1.351 1.00 95.94 87 ARG A N 1
ATOM 739 C CA . ARG A 1 87 ? -11.476 4.845 -2.602 1.00 95.94 87 ARG A CA 1
ATOM 740 C C . ARG A 1 87 ? -10.785 5.983 -3.320 1.00 95.94 87 ARG A C 1
ATOM 742 O O . ARG A 1 87 ? -11.328 7.083 -3.368 1.00 95.94 87 ARG A O 1
ATOM 749 N N . ILE A 1 88 ? -9.598 5.716 -3.840 1.00 93.38 88 ILE A N 1
ATOM 750 C CA . ILE A 1 88 ? -8.836 6.690 -4.615 1.00 93.38 88 ILE A CA 1
ATOM 751 C C . ILE A 1 88 ? -8.389 6.062 -5.925 1.00 93.38 88 ILE A C 1
ATOM 753 O O . ILE A 1 88 ? -8.153 4.854 -5.992 1.00 93.38 88 ILE A O 1
ATOM 757 N N . SER A 1 89 ? -8.266 6.894 -6.953 1.00 91.81 89 SER A N 1
ATOM 758 C CA . SER A 1 89 ? -7.745 6.464 -8.247 1.00 91.81 89 SER A CA 1
ATOM 759 C C . SER A 1 89 ? -6.291 5.995 -8.132 1.00 91.81 89 SER A C 1
ATOM 761 O O . SER A 1 89 ? -5.554 6.422 -7.236 1.00 91.81 89 SER A O 1
ATOM 763 N N . SER A 1 90 ? -5.866 5.151 -9.068 1.00 88.50 90 SER A N 1
ATOM 764 C CA . SER A 1 90 ? -4.466 4.766 -9.260 1.00 88.50 90 SER A CA 1
ATOM 765 C C . SER A 1 90 ? -3.532 5.974 -9.382 1.00 88.50 90 SER A C 1
ATOM 767 O O . SER A 1 90 ? -2.479 5.990 -8.753 1.00 88.50 90 SER A O 1
ATOM 769 N N . TYR A 1 91 ? -3.950 7.016 -10.107 1.00 86.75 91 TYR A N 1
ATOM 770 C CA . TYR A 1 91 ? -3.189 8.256 -10.272 1.00 86.75 91 TYR A CA 1
ATOM 771 C C . TYR A 1 91 ? -2.948 8.973 -8.937 1.00 86.75 91 TYR A C 1
ATOM 773 O O . TYR A 1 91 ? -1.810 9.260 -8.575 1.00 86.75 91 TYR A O 1
ATOM 781 N N . THR A 1 92 ? -4.014 9.206 -8.168 1.00 89.00 92 THR A N 1
ATOM 782 C CA . THR A 1 92 ? -3.923 9.847 -6.848 1.00 89.00 92 THR A CA 1
ATOM 783 C C . THR A 1 92 ? -3.090 9.011 -5.879 1.00 89.00 92 THR A C 1
ATOM 785 O O . THR A 1 92 ? -2.317 9.545 -5.089 1.00 89.00 92 THR A O 1
ATOM 788 N N . PHE A 1 93 ? -3.236 7.684 -5.939 1.00 89.12 93 PHE A N 1
ATOM 789 C CA . PHE A 1 93 ? -2.439 6.777 -5.125 1.00 89.12 93 PHE A CA 1
ATOM 790 C C . PHE A 1 93 ? -0.946 6.916 -5.446 1.00 89.12 93 PHE A C 1
ATOM 792 O O . PHE A 1 93 ? -0.144 7.052 -4.528 1.00 89.12 93 PHE A O 1
ATOM 799 N N . LEU A 1 94 ? -0.577 6.900 -6.728 1.00 85.38 94 LEU A N 1
ATOM 800 C CA . LEU A 1 94 ? 0.807 7.053 -7.177 1.00 85.38 94 LEU A CA 1
ATOM 801 C C . LEU A 1 94 ? 1.414 8.374 -6.715 1.00 85.38 94 LEU A C 1
ATOM 803 O O . LEU A 1 94 ? 2.500 8.376 -6.139 1.00 85.38 94 LEU A O 1
ATOM 807 N N . GLU A 1 95 ? 0.695 9.479 -6.908 1.00 85.31 95 GLU A N 1
ATOM 808 C CA . GLU A 1 95 ? 1.147 10.808 -6.495 1.00 85.31 95 GLU A CA 1
ATOM 809 C C . GLU A 1 95 ? 1.458 10.862 -4.994 1.00 85.31 95 GLU A C 1
ATOM 811 O O . GLU A 1 95 ? 2.473 11.416 -4.578 1.00 85.31 95 GLU A O 1
ATOM 816 N N . GLU A 1 96 ? 0.622 10.230 -4.176 1.00 87.31 96 GLU A N 1
ATOM 817 C CA . GLU A 1 96 ? 0.780 10.239 -2.725 1.00 87.31 96 GLU A CA 1
ATOM 818 C C . GLU A 1 96 ? 1.742 9.185 -2.184 1.00 87.31 96 GLU A C 1
ATOM 820 O O . GLU A 1 96 ? 2.278 9.353 -1.086 1.00 87.31 96 GLU A O 1
ATOM 825 N N . PHE A 1 97 ? 1.946 8.093 -2.918 1.00 84.94 97 PHE A N 1
ATOM 826 C CA . PHE A 1 97 ? 2.779 6.982 -2.483 1.00 84.94 97 PHE A CA 1
ATOM 827 C C . PHE A 1 97 ? 4.196 7.071 -3.053 1.00 84.94 97 PHE A C 1
ATOM 829 O O . PHE A 1 97 ? 5.159 7.033 -2.290 1.00 84.94 97 PHE A O 1
ATOM 836 N N . GLU A 1 98 ? 4.354 7.204 -4.371 1.00 73.25 98 GLU A N 1
ATOM 837 C CA . GLU A 1 98 ? 5.667 7.186 -5.031 1.00 73.25 98 GLU A CA 1
ATOM 838 C C . GLU A 1 98 ? 6.435 8.494 -4.884 1.00 73.25 98 GLU A C 1
ATOM 840 O O . GLU A 1 98 ? 7.645 8.454 -4.698 1.00 73.25 98 GLU A O 1
ATOM 845 N N . ASN A 1 99 ? 5.774 9.655 -4.929 1.00 69.88 99 ASN A N 1
ATOM 846 C CA . ASN A 1 99 ? 6.496 10.931 -4.809 1.00 69.88 99 ASN A CA 1
ATOM 847 C C . ASN A 1 99 ? 6.961 11.217 -3.378 1.00 69.88 99 ASN A C 1
ATOM 849 O O . ASN A 1 99 ? 7.844 12.043 -3.173 1.00 69.88 99 ASN A O 1
ATOM 853 N N . LYS A 1 100 ? 6.347 10.550 -2.396 1.00 69.12 100 LYS A N 1
ATOM 854 C CA . LYS A 1 100 ? 6.591 10.743 -0.956 1.00 69.12 100 LYS A CA 1
ATOM 855 C C . LYS A 1 100 ? 7.302 9.567 -0.305 1.00 69.12 100 LYS A C 1
ATOM 857 O O . LYS A 1 100 ? 7.470 9.508 0.910 1.00 69.12 100 LYS A O 1
ATOM 862 N N . THR A 1 101 ? 7.680 8.591 -1.115 1.00 63.22 101 THR A N 1
ATOM 863 C CA . THR A 1 101 ? 8.679 7.606 -0.750 1.00 63.22 101 THR A CA 1
ATOM 864 C C . THR A 1 101 ? 9.896 7.910 -1.604 1.00 63.22 101 THR A C 1
ATOM 866 O O . THR A 1 101 ? 9.765 8.125 -2.803 1.00 63.22 101 THR A O 1
ATOM 869 N N . ASP A 1 102 ? 11.102 7.897 -1.038 1.00 60.28 102 ASP A N 1
ATOM 870 C CA . ASP A 1 102 ? 12.340 8.137 -1.806 1.00 60.28 102 ASP A CA 1
ATOM 871 C C . ASP A 1 102 ? 12.581 7.106 -2.939 1.00 60.28 102 ASP A C 1
ATOM 873 O O . ASP A 1 102 ? 13.600 7.119 -3.625 1.00 60.28 102 ASP A O 1
ATOM 877 N N . LEU A 1 103 ? 11.636 6.199 -3.187 1.00 57.56 103 LEU A N 1
ATOM 878 C CA . LEU A 1 103 ? 11.654 5.189 -4.234 1.00 57.56 103 LEU A CA 1
ATOM 879 C C . LEU A 1 103 ? 11.801 5.767 -5.645 1.00 57.56 103 LEU A C 1
ATOM 881 O O . LEU A 1 103 ? 12.457 5.124 -6.464 1.00 57.56 103 LEU A O 1
ATOM 885 N N . ASN A 1 104 ? 11.286 6.971 -5.929 1.00 48.62 104 ASN A N 1
ATOM 886 C CA . ASN A 1 104 ? 11.474 7.613 -7.238 1.00 48.62 104 ASN A CA 1
ATOM 887 C C . ASN A 1 104 ? 12.945 8.002 -7.499 1.00 48.62 104 ASN A C 1
ATOM 889 O O . ASN A 1 104 ? 13.449 7.822 -8.612 1.00 48.62 104 ASN A O 1
ATOM 893 N N . TYR A 1 105 ? 13.686 8.413 -6.462 1.00 48.06 105 TYR A N 1
ATOM 894 C CA . TYR A 1 105 ? 15.132 8.647 -6.556 1.00 48.06 105 TYR A CA 1
ATOM 895 C C . TYR A 1 105 ? 15.894 7.345 -6.879 1.00 48.06 105 TYR A C 1
ATOM 897 O O . TYR A 1 105 ? 16.781 7.323 -7.738 1.00 48.06 105 TYR A O 1
ATOM 905 N N . TYR A 1 106 ? 15.510 6.223 -6.264 1.00 49.50 106 TYR A N 1
ATOM 906 C CA . TYR A 1 106 ? 16.211 4.944 -6.434 1.00 49.50 106 TYR A CA 1
ATOM 907 C C . TYR A 1 106 ? 15.821 4.174 -7.710 1.00 49.50 106 TYR A C 1
ATOM 909 O O . TYR A 1 106 ? 16.677 3.528 -8.322 1.00 49.50 106 TYR A O 1
ATOM 917 N N . ALA A 1 107 ? 14.572 4.276 -8.176 1.00 49.22 107 ALA A N 1
ATOM 918 C CA . ALA A 1 107 ? 14.123 3.669 -9.432 1.00 49.22 107 ALA A CA 1
ATOM 919 C C . ALA A 1 107 ? 14.773 4.330 -10.664 1.00 49.22 107 ALA A C 1
ATOM 921 O O . ALA A 1 107 ? 15.203 3.628 -11.588 1.00 49.22 107 ALA A O 1
ATOM 922 N N . MET A 1 108 ? 14.929 5.663 -10.660 1.00 49.69 108 MET A N 1
ATOM 923 C CA . MET A 1 108 ? 15.671 6.381 -11.706 1.00 49.69 108 MET A CA 1
ATOM 924 C C . MET A 1 108 ? 17.164 6.020 -11.694 1.00 49.69 108 MET A C 1
ATOM 926 O O . MET A 1 108 ? 17.732 5.757 -12.757 1.00 49.69 108 MET A O 1
ATOM 930 N N . LYS A 1 109 ? 17.785 5.912 -10.510 1.00 49.53 109 LYS A N 1
ATOM 931 C CA . LYS A 1 109 ? 19.197 5.517 -10.368 1.00 49.53 109 LYS A CA 1
ATOM 932 C C . LYS A 1 109 ? 19.466 4.096 -10.878 1.00 49.53 109 LYS A C 1
ATOM 934 O O . LYS A 1 109 ? 20.415 3.891 -11.625 1.00 49.53 109 LYS A O 1
ATOM 939 N N . SER A 1 110 ? 18.592 3.132 -10.576 1.00 50.69 110 SER A N 1
ATOM 940 C CA . SER A 1 110 ? 18.696 1.749 -11.074 1.00 50.69 110 SER A CA 1
ATOM 941 C C . SER A 1 110 ? 18.651 1.659 -12.605 1.00 50.69 110 SER A C 1
ATOM 943 O O . SER A 1 110 ? 19.438 0.941 -13.231 1.00 50.69 110 SER A O 1
ATOM 945 N N . LYS A 1 111 ? 17.736 2.412 -13.232 1.00 55.62 111 LYS A N 1
ATOM 946 C CA . LYS A 1 111 ? 17.602 2.456 -14.694 1.00 55.62 111 LYS A CA 1
ATOM 947 C C . LYS A 1 111 ? 18.841 3.081 -15.338 1.00 55.62 111 LYS A C 1
ATOM 949 O O . LYS A 1 111 ? 19.311 2.569 -16.353 1.00 55.62 111 LYS A O 1
ATOM 954 N N . GLN A 1 112 ? 19.388 4.125 -14.716 1.00 54.38 112 GLN A N 1
ATOM 955 C CA . GLN A 1 112 ? 20.611 4.789 -15.155 1.00 54.38 112 GLN A CA 1
ATOM 956 C C . GLN A 1 112 ? 21.839 3.874 -15.018 1.00 54.38 112 GLN A C 1
ATOM 958 O O . GLN A 1 112 ? 22.544 3.664 -15.998 1.00 54.38 112 GLN A O 1
ATOM 963 N N . GLU A 1 113 ? 22.024 3.203 -13.879 1.00 57.41 113 GLU A N 1
ATOM 964 C CA . GLU A 1 113 ? 23.128 2.252 -13.680 1.00 57.41 113 GLU A CA 1
ATOM 965 C C . GLU A 1 113 ? 23.072 1.062 -14.647 1.00 57.41 113 GLU A C 1
ATOM 967 O O . GLU A 1 113 ? 24.104 0.587 -15.121 1.00 57.41 113 GLU A O 1
ATOM 972 N N . LYS A 1 114 ? 21.873 0.571 -14.986 1.00 63.28 114 LYS A N 1
ATOM 973 C CA . LYS A 1 114 ? 21.720 -0.484 -15.998 1.00 63.28 114 LYS A CA 1
ATOM 974 C C . LYS A 1 114 ? 22.115 0.007 -17.393 1.00 63.28 114 LYS A C 1
ATOM 976 O O . LYS A 1 114 ? 22.720 -0.751 -18.150 1.00 63.28 114 LYS A O 1
ATOM 981 N N . ILE A 1 115 ? 21.790 1.254 -17.732 1.00 66.81 115 ILE A N 1
ATOM 982 C CA . ILE A 1 115 ? 22.225 1.895 -18.980 1.00 66.81 115 ILE A CA 1
ATOM 983 C C . ILE A 1 115 ? 23.748 2.060 -18.990 1.00 66.81 115 ILE A C 1
ATOM 985 O O . ILE A 1 115 ? 24.380 1.760 -20.002 1.00 66.81 115 ILE A O 1
ATOM 989 N N . ASP A 1 116 ? 24.346 2.471 -17.877 1.00 71.00 116 ASP A N 1
ATOM 990 C CA . ASP A 1 116 ? 25.785 2.712 -17.794 1.00 71.00 116 ASP A CA 1
ATOM 991 C C . ASP A 1 116 ? 26.590 1.404 -17.850 1.00 71.00 116 ASP A C 1
ATOM 993 O O . ASP A 1 116 ? 27.542 1.321 -18.621 1.00 71.00 116 ASP A O 1
ATOM 997 N N . ARG A 1 117 ? 26.124 0.315 -17.219 1.00 67.88 117 ARG A N 1
ATOM 998 C CA . ARG A 1 117 ? 26.722 -1.025 -17.406 1.00 67.88 117 ARG A CA 1
ATOM 999 C C . ARG A 1 117 ? 26.640 -1.522 -18.849 1.00 67.88 117 ARG A C 1
ATOM 1001 O O . ARG A 1 117 ? 27.571 -2.155 -19.337 1.00 67.88 117 ARG A O 1
ATOM 1008 N N . LEU A 1 118 ? 25.537 -1.247 -19.552 1.00 66.81 118 LEU A N 1
ATOM 1009 C CA . LEU A 1 118 ? 25.414 -1.583 -20.977 1.00 66.81 118 LEU A CA 1
ATOM 1010 C C . LEU A 1 118 ? 26.366 -0.743 -21.842 1.00 66.81 118 LEU A C 1
ATOM 1012 O O . LEU A 1 118 ? 26.908 -1.253 -22.823 1.00 66.81 118 LEU A O 1
ATOM 1016 N N . ARG A 1 119 ? 26.599 0.524 -21.479 1.00 66.62 119 ARG A N 1
ATOM 1017 C CA . ARG A 1 119 ? 27.586 1.395 -22.137 1.00 66.62 119 ARG A CA 1
ATOM 1018 C C 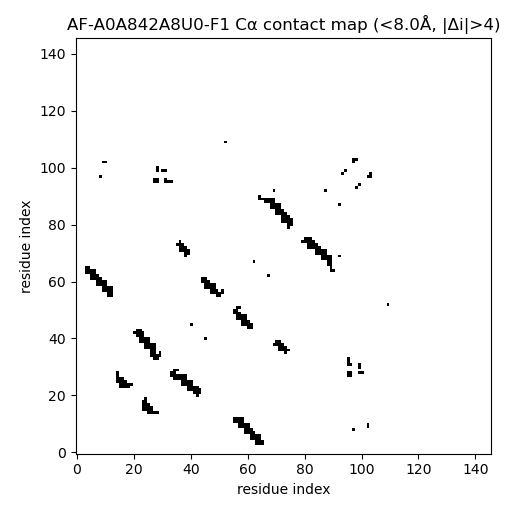. ARG A 1 119 ? 29.018 0.915 -21.888 1.00 66.62 119 ARG A C 1
ATOM 1020 O O . ARG A 1 119 ? 29.785 0.828 -22.840 1.00 66.62 119 ARG A O 1
ATOM 1027 N N . GLU A 1 120 ? 29.363 0.539 -20.660 1.00 69.00 120 GLU A N 1
ATOM 1028 C CA . GLU A 1 120 ? 30.677 -0.019 -20.307 1.00 69.00 120 GLU A CA 1
ATOM 1029 C C . GLU A 1 120 ? 30.941 -1.360 -21.002 1.00 69.00 120 GLU A C 1
ATOM 1031 O O . GLU A 1 120 ? 31.997 -1.546 -21.604 1.00 69.00 120 GLU A O 1
ATOM 1036 N N . ALA A 1 121 ? 29.961 -2.271 -21.010 1.00 65.94 121 ALA A N 1
ATOM 1037 C CA . ALA A 1 121 ? 30.067 -3.546 -21.720 1.00 65.94 121 ALA A CA 1
ATOM 1038 C C . ALA A 1 121 ? 30.260 -3.352 -23.234 1.00 65.94 121 ALA A C 1
ATOM 1040 O O . ALA A 1 121 ? 31.040 -4.068 -23.860 1.00 65.94 121 ALA A O 1
ATOM 1041 N N . ARG A 1 122 ? 29.597 -2.347 -23.823 1.00 61.62 122 ARG A N 1
ATOM 1042 C CA . ARG A 1 122 ? 29.787 -1.974 -25.230 1.00 61.62 122 ARG A CA 1
ATOM 1043 C C . ARG A 1 122 ? 31.185 -1.404 -25.496 1.00 61.62 122 ARG A C 1
ATOM 1045 O O . ARG A 1 122 ? 31.772 -1.729 -26.523 1.00 61.62 122 ARG A O 1
ATOM 1052 N N . ASN A 1 123 ? 31.726 -0.596 -24.587 1.00 60.31 123 ASN A N 1
ATOM 1053 C CA . ASN A 1 123 ? 33.054 0.007 -24.741 1.00 60.31 123 ASN A CA 1
ATOM 1054 C C . ASN A 1 123 ? 34.192 -1.015 -24.553 1.00 60.31 123 ASN A C 1
ATOM 1056 O O . ASN A 1 123 ? 35.213 -0.921 -25.229 1.00 60.31 123 ASN A O 1
ATOM 1060 N N . ASN A 1 124 ? 33.993 -2.042 -23.722 1.00 55.59 124 ASN A N 1
ATOM 1061 C CA . ASN A 1 124 ? 34.970 -3.117 -23.502 1.00 55.59 124 ASN A CA 1
ATOM 1062 C C . ASN A 1 124 ? 35.015 -4.175 -24.627 1.00 55.59 124 ASN A C 1
ATOM 1064 O O . ASN A 1 124 ? 35.912 -5.014 -24.642 1.00 55.59 124 ASN A O 1
ATOM 1068 N N . HIS A 1 125 ? 34.088 -4.141 -25.592 1.00 53.47 125 HIS A N 1
ATOM 1069 C CA . HIS A 1 125 ? 34.105 -4.990 -26.796 1.00 53.47 125 HIS A CA 1
ATOM 1070 C C . HIS A 1 125 ? 34.712 -4.298 -28.035 1.00 53.47 125 HIS A C 1
ATOM 1072 O O . HIS A 1 125 ? 34.544 -4.767 -29.161 1.00 53.47 125 HIS A O 1
ATOM 1078 N N . HIS A 1 126 ? 35.441 -3.193 -27.849 1.00 46.41 126 HIS A N 1
ATOM 1079 C CA . HIS A 1 126 ? 36.210 -2.511 -28.900 1.00 46.41 126 HIS A CA 1
ATOM 1080 C C . HIS A 1 126 ? 37.712 -2.445 -28.597 1.00 46.41 126 HIS A C 1
ATOM 1082 O O . HIS A 1 126 ? 38.385 -1.474 -28.926 1.00 46.41 126 HIS A O 1
ATOM 1088 N N . THR A 1 127 ? 38.277 -3.508 -28.033 1.00 43.22 127 THR A N 1
ATOM 1089 C CA . THR A 1 127 ? 39.689 -3.824 -28.268 1.00 43.22 127 THR A CA 1
ATOM 1090 C C . THR A 1 127 ? 39.758 -4.827 -29.416 1.00 43.22 127 THR A C 1
ATOM 1092 O O . THR A 1 127 ? 39.448 -6.003 -29.214 1.00 43.22 127 THR A O 1
ATOM 1095 N N . PRO A 1 128 ? 40.142 -4.409 -30.640 1.00 42.56 128 PRO A N 1
ATOM 1096 C CA . PRO A 1 128 ? 40.603 -5.364 -31.631 1.00 42.56 128 PRO A CA 1
ATOM 1097 C C . PRO A 1 128 ? 41.748 -6.139 -30.983 1.00 42.56 128 PRO A C 1
ATOM 1099 O O . PRO A 1 128 ? 42.704 -5.531 -30.494 1.00 42.56 128 PRO A O 1
ATOM 1102 N N . GLN A 1 129 ? 41.653 -7.466 -30.943 1.00 44.19 129 GLN A N 1
ATOM 1103 C CA . GLN A 1 129 ? 42.835 -8.275 -30.688 1.00 44.19 129 GLN A CA 1
ATOM 1104 C C . GLN A 1 129 ? 43.817 -7.968 -31.818 1.00 44.19 129 GLN A C 1
ATOM 1106 O O . GLN A 1 129 ? 43.622 -8.390 -32.957 1.00 44.19 129 GLN A O 1
ATOM 1111 N N . VAL A 1 130 ? 44.845 -7.177 -31.516 1.00 48.34 130 VAL A N 1
ATOM 1112 C CA . VAL A 1 130 ? 46.018 -7.060 -32.373 1.00 48.34 130 VAL A CA 1
ATOM 1113 C C . VAL A 1 130 ? 46.667 -8.439 -32.344 1.00 48.34 130 VAL A C 1
ATOM 1115 O O . VAL A 1 130 ? 47.297 -8.812 -31.356 1.00 48.34 130 VAL A O 1
ATOM 1118 N N . LEU A 1 131 ? 46.434 -9.230 -33.391 1.00 40.88 131 LEU A N 1
ATOM 1119 C CA . LEU A 1 131 ? 47.195 -10.449 -33.645 1.00 40.88 131 LEU A CA 1
ATOM 1120 C C . LEU A 1 131 ? 48.677 -10.059 -33.681 1.00 40.88 131 LEU A C 1
ATOM 1122 O O . LEU A 1 131 ? 49.051 -9.123 -34.393 1.00 40.88 131 LEU A O 1
ATOM 1126 N N . SER A 1 132 ? 49.505 -10.721 -32.868 1.00 45.38 132 SER A N 1
ATOM 1127 C CA . SER A 1 132 ? 50.935 -10.422 -32.823 1.00 45.38 132 SER A CA 1
ATOM 1128 C C . SER A 1 132 ? 51.575 -10.706 -34.192 1.00 45.38 132 SER A C 1
ATOM 1130 O O . SER A 1 132 ? 51.183 -11.656 -34.880 1.00 45.38 132 SER A O 1
ATOM 1132 N N . PRO A 1 133 ? 52.554 -9.897 -34.625 1.00 47.12 133 PRO A N 1
ATOM 1133 C CA . PRO A 1 133 ? 53.195 -10.051 -35.920 1.00 47.12 133 PRO A CA 1
ATOM 1134 C C . PRO A 1 133 ? 54.294 -11.121 -35.845 1.00 47.12 133 PRO A C 1
ATOM 1136 O O . PRO A 1 133 ? 55.467 -10.811 -35.999 1.00 47.12 133 PRO A O 1
ATOM 1139 N N . GLU A 1 134 ? 53.935 -12.382 -35.590 1.00 46.28 134 GLU A N 1
ATOM 1140 C CA . GLU A 1 134 ? 54.903 -13.498 -35.621 1.00 46.28 134 GLU A CA 1
ATOM 1141 C C . GLU A 1 134 ? 54.533 -14.642 -36.578 1.00 46.28 134 GLU A C 1
ATOM 1143 O O . GLU A 1 134 ? 55.239 -15.642 -36.660 1.00 46.28 134 GLU A O 1
ATOM 1148 N N . ALA A 1 135 ? 53.504 -14.485 -37.412 1.00 42.84 135 ALA A N 1
ATOM 1149 C CA . ALA A 1 135 ? 53.238 -15.419 -38.508 1.00 42.84 135 ALA A CA 1
ATOM 1150 C C . ALA A 1 135 ? 53.944 -14.972 -39.800 1.00 42.84 135 ALA A C 1
ATOM 1152 O O . ALA A 1 135 ? 53.305 -14.652 -40.798 1.00 42.84 135 ALA A O 1
ATOM 1153 N N . ASN A 1 136 ? 55.275 -14.913 -39.771 1.00 45.94 136 ASN A N 1
ATOM 1154 C CA . ASN A 1 136 ? 56.089 -14.714 -40.969 1.00 45.94 136 ASN A CA 1
ATOM 1155 C C . ASN A 1 136 ? 57.231 -15.738 -40.984 1.00 45.94 136 ASN A C 1
ATOM 1157 O O . ASN A 1 136 ? 58.403 -15.402 -40.827 1.00 45.94 136 ASN A O 1
ATOM 1161 N N . VAL A 1 137 ? 56.877 -17.015 -41.158 1.00 42.22 137 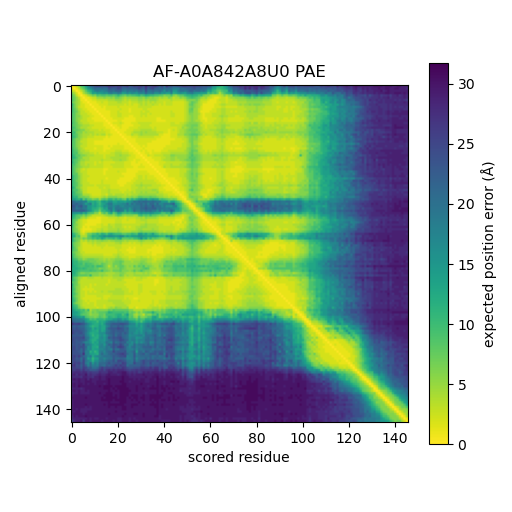VAL A N 1
ATOM 1162 C CA . VAL A 1 137 ? 57.831 -18.054 -41.560 1.00 42.22 137 VAL A CA 1
ATOM 1163 C C . VAL A 1 137 ? 57.387 -18.622 -42.903 1.00 42.22 137 VAL A C 1
ATOM 1165 O O . VAL A 1 137 ? 56.397 -19.330 -43.043 1.00 42.22 137 VAL A O 1
ATOM 1168 N N . ARG A 1 138 ? 58.166 -18.180 -43.881 1.00 42.53 138 ARG A N 1
ATOM 1169 C CA . ARG A 1 138 ? 58.323 -18.560 -45.284 1.00 42.53 138 ARG A CA 1
ATOM 1170 C C . ARG A 1 138 ? 58.572 -20.070 -45.453 1.00 42.53 138 ARG A C 1
ATOM 1172 O O . ARG A 1 138 ? 59.014 -20.692 -44.491 1.00 42.53 138 ARG A O 1
ATOM 1179 N N . ILE A 1 139 ? 58.494 -20.531 -46.718 1.00 40.44 139 ILE A N 1
ATOM 1180 C CA . ILE A 1 139 ? 59.059 -21.763 -47.350 1.00 40.44 139 ILE A CA 1
ATOM 1181 C C . ILE A 1 139 ? 57.949 -22.772 -47.721 1.00 40.44 139 ILE A C 1
ATOM 1183 O O . ILE A 1 139 ? 57.222 -23.207 -46.842 1.00 40.44 139 ILE A O 1
ATOM 1187 N N . LYS A 1 140 ? 57.763 -23.225 -48.969 1.00 39.53 140 LYS A N 1
ATOM 1188 C CA . LYS A 1 140 ? 58.506 -23.085 -50.235 1.00 39.53 140 LYS A CA 1
ATOM 1189 C C . LYS A 1 140 ? 57.565 -23.386 -51.405 1.00 39.53 140 LYS A C 1
ATOM 1191 O O . LYS A 1 140 ? 56.648 -24.190 -51.266 1.00 39.53 140 LYS A O 1
ATOM 1196 N N . ASP A 1 141 ? 57.871 -22.752 -52.528 1.00 46.28 141 ASP A N 1
ATOM 1197 C CA . ASP A 1 141 ? 57.451 -23.136 -53.868 1.00 46.28 141 ASP A CA 1
ATOM 1198 C C . ASP A 1 141 ? 57.865 -24.585 -54.161 1.00 46.28 141 ASP A C 1
ATOM 1200 O O . ASP A 1 141 ? 59.050 -24.903 -54.096 1.00 46.28 141 ASP A O 1
ATOM 1204 N N . ASP A 1 142 ? 56.899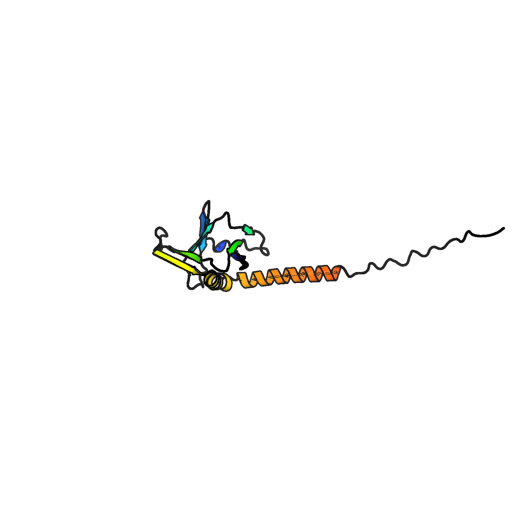 -25.427 -54.510 1.00 44.84 142 ASP A N 1
ATOM 1205 C CA . ASP A 1 142 ? 57.119 -26.626 -55.314 1.00 44.84 142 ASP A CA 1
ATOM 1206 C C . ASP A 1 142 ? 56.126 -26.537 -56.463 1.00 44.84 142 ASP A C 1
ATOM 1208 O O . ASP A 1 142 ? 54.952 -26.860 -56.290 1.00 44.84 142 ASP A O 1
ATOM 1212 N N . LEU A 1 143 ? 56.578 -26.042 -57.614 1.00 43.84 143 LEU A N 1
ATOM 1213 C CA . LEU A 1 143 ? 55.938 -26.291 -58.898 1.00 43.84 143 LEU A CA 1
ATOM 1214 C C . LEU A 1 143 ? 56.916 -25.956 -60.033 1.00 43.84 143 LEU A C 1
ATOM 1216 O O . LEU A 1 143 ? 57.347 -24.813 -60.168 1.00 43.84 143 LEU A O 1
ATOM 1220 N N . ILE A 1 144 ? 57.105 -26.976 -60.877 1.00 38.72 144 ILE A N 1
ATOM 1221 C CA . ILE A 1 144 ? 57.638 -26.988 -62.248 1.00 38.72 144 ILE A CA 1
ATOM 1222 C C . ILE A 1 144 ? 59.140 -27.290 -62.358 1.00 38.72 144 ILE A C 1
ATOM 1224 O O . ILE A 1 144 ? 59.976 -26.460 -62.031 1.00 38.72 144 ILE A O 1
ATOM 1228 N N . ASP A 1 145 ? 59.440 -28.486 -62.872 1.00 38.25 145 ASP A N 1
ATOM 1229 C CA . ASP A 1 145 ? 60.208 -28.639 -64.114 1.00 38.25 145 ASP A CA 1
ATOM 1230 C C . ASP A 1 145 ? 59.813 -29.966 -64.800 1.00 38.25 145 ASP A C 1
ATOM 1232 O O . ASP A 1 145 ? 59.685 -31.000 -64.136 1.00 38.25 145 ASP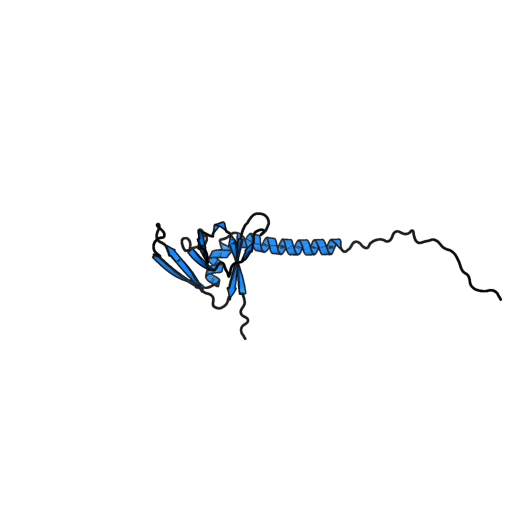 A O 1
ATOM 1236 N N . ASP A 1 146 ? 59.568 -29.875 -66.113 1.00 43.56 146 ASP A N 1
ATOM 1237 C CA . ASP A 1 146 ? 59.657 -30.964 -67.102 1.00 43.56 146 ASP A CA 1
ATOM 1238 C C . ASP A 1 146 ? 61.130 -31.140 -67.519 1.00 43.56 146 ASP A C 1
ATOM 1240 O O . ASP A 1 146 ? 61.826 -30.105 -67.662 1.00 43.56 146 ASP A O 1
#